Protein 3HPC (pdb70)

Structure (mmCIF, N/CA/C/O backbone):
data_3HPC
#
_entry.id   3HPC
#
_cell.length_a   43.598
_cell.length_b   41.424
_cell.length_c   47.227
_cell.angle_alpha   90.00
_cell.angle_beta   92.98
_cell.angle_gamma   90.00
#
_symmetry.space_group_name_H-M   'P 1 21 1'
#
loop_
_entity.id
_entity.type
_entity.pdbx_description
1 polymer 'Snx5 protein'
2 non-polymer 'CHLORIDE ION'
3 water water
#
loop_
_atom_site.group_PDB
_atom_site.id
_atom_site.type_symbol
_atom_site.label_atom_id
_atom_site.label_alt_id
_atom_site.label_comp_id
_atom_site.label_asym_id
_atom_site.label_entity_id
_atom_site.label_seq_id
_atom_site.pdbx_PDB_ins_code
_atom_site.Cartn_x
_atom_site.Cartn_y
_atom_site.Cartn_z
_atom_site.occupancy
_atom_site.B_iso_or_equiv
_atom_site.auth_seq_id
_atom_site.auth_comp_id
_atom_site.auth_asym_id
_atom_site.auth_atom_id
_atom_site.pdbx_PDB_model_num
ATOM 1 N N . SER A 1 1 ? 1.399 26.173 4.745 1.00 42.30 20 SER X N 1
ATOM 2 C CA . SER A 1 1 ? 0.975 25.707 3.394 1.00 41.04 20 SER X CA 1
ATOM 3 C C . SER A 1 1 ? 0.645 24.206 3.428 1.00 37.37 20 SER X C 1
ATOM 4 O O . SER A 1 1 ? 0.272 23.637 2.408 1.00 35.70 20 SER X O 1
ATOM 7 N N . VAL A 1 2 ? 0.691 23.606 4.622 1.00 36.33 21 VAL X N 1
ATOM 8 C CA . VAL A 1 2 ? 0.361 22.185 4.768 1.00 33.34 21 VAL X CA 1
ATOM 9 C C . VAL A 1 2 ? -1.096 21.953 4.422 1.00 30.45 21 VAL X C 1
ATOM 10 O O . VAL A 1 2 ? -1.966 22.768 4.770 1.00 30.20 21 VAL X O 1
ATOM 14 N N . SER A 1 3 ? -1.342 20.887 3.673 1.00 26.42 22 SER X N 1
ATOM 15 C CA . SER A 1 3 ? -2.674 20.571 3.156 1.00 25.74 22 SER X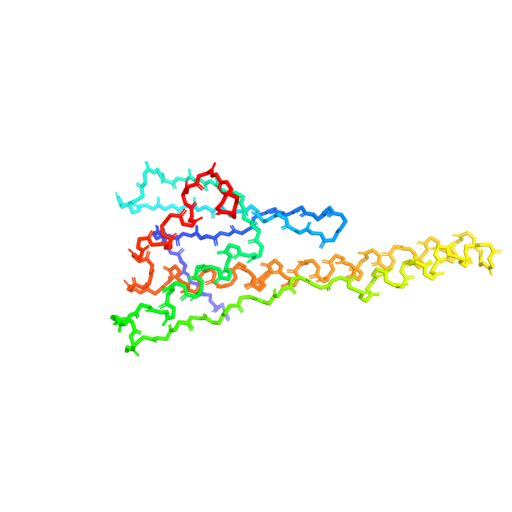 CA 1
ATOM 16 C C . SER A 1 3 ? -2.837 19.046 3.079 1.00 25.38 22 SER X C 1
ATOM 17 O O . SER A 1 3 ? -2.588 18.416 2.033 1.00 26.79 22 SER X O 1
ATOM 20 N N . VAL A 1 4 ? -3.237 18.450 4.200 1.00 25.38 23 VAL X N 1
ATOM 21 C CA . VAL A 1 4 ? -3.170 16.983 4.364 1.00 21.81 23 VAL X CA 1
ATOM 22 C C . VAL A 1 4 ? -4.531 16.360 4.631 1.00 23.56 23 VAL X C 1
ATOM 23 O O . VAL A 1 4 ? -5.310 16.957 5.370 1.00 25.45 23 VAL X O 1
ATOM 27 N N . ASP A 1 5 ? -4.855 15.273 3.910 1.00 21.41 24 ASP X N 1
ATOM 28 C CA . ASP A 1 5 ? -6.010 14.409 4.220 1.00 23.81 24 ASP X CA 1
ATOM 29 C C . ASP A 1 5 ? -5.676 13.391 5.293 1.00 22.12 24 ASP X C 1
ATOM 30 O O . ASP A 1 5 ? -4.739 12.592 5.154 1.00 23.46 24 ASP X O 1
ATOM 35 N N . LEU A 1 6 ? -6.459 13.430 6.362 1.00 24.18 25 LEU X N 1
ATOM 36 C CA . LEU A 1 6 ? -6.160 12.666 7.562 1.00 20.69 25 LEU X CA 1
ATOM 37 C C . LEU A 1 6 ? -7.115 11.501 7.696 1.00 21.99 25 LEU X C 1
ATOM 38 O O . LEU A 1 6 ? -8.319 11.646 7.505 1.00 24.61 25 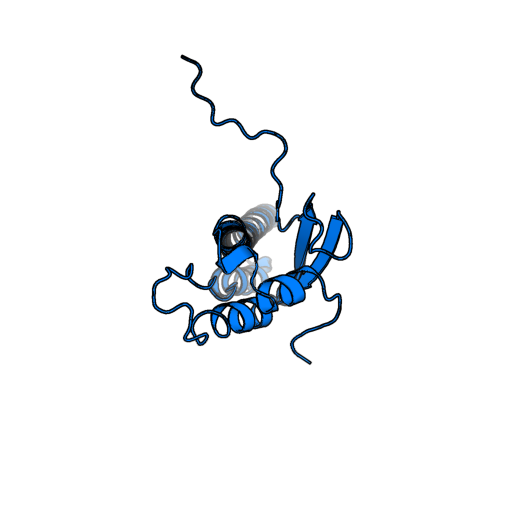LEU X O 1
ATOM 43 N N A ASN A 1 7 ? -6.548 10.397 8.141 0.50 20.59 26 ASN X N 1
ATOM 44 N N B ASN A 1 7 ? -6.589 10.291 7.907 0.50 20.45 26 ASN X N 1
ATOM 45 C CA A ASN A 1 7 ? -7.280 9.177 8.269 0.50 20.61 26 ASN X CA 1
ATOM 46 C CA B ASN A 1 7 ? -7.452 9.109 8.163 0.50 19.87 26 ASN X CA 1
ATOM 47 C C A ASN A 1 7 ? -7.007 8.738 9.681 0.50 20.07 26 ASN X C 1
ATOM 48 C C B ASN A 1 7 ? -7.102 8.520 9.526 0.50 19.24 26 ASN X C 1
ATOM 49 O O A ASN A 1 7 ? -5.845 8.777 10.129 0.50 19.25 26 ASN X O 1
ATOM 50 O O B ASN A 1 7 ? -5.958 8.118 9.743 0.50 16.41 26 ASN X O 1
ATOM 59 N N . VAL A 1 8 ? -8.075 8.510 10.442 1.00 18.30 27 VAL X N 1
ATOM 60 C CA . VAL A 1 8 ? -7.884 8.126 11.845 1.00 18.44 27 VAL X CA 1
ATOM 61 C C . VAL A 1 8 ? -8.632 6.836 12.136 1.00 20.10 27 VAL X C 1
ATOM 62 O O . VAL A 1 8 ? -9.848 6.789 11.964 1.00 20.58 27 VAL X O 1
ATOM 66 N N . ASP A 1 9 ? -7.871 5.777 12.428 1.00 18.15 28 ASP X N 1
ATOM 67 C CA . ASP A 1 9 ? -8.454 4.491 12.822 1.00 17.65 28 ASP X CA 1
ATOM 68 C C . ASP A 1 9 ? -9.585 4.050 11.877 1.00 17.68 28 ASP X C 1
ATOM 69 O O . ASP A 1 9 ? -10.681 3.699 12.338 1.00 19.69 28 ASP X O 1
ATOM 74 N N . PRO A 1 10 ? -9.294 3.930 10.558 1.00 17.44 29 PRO X N 1
ATOM 75 C CA . PRO A 1 10 ? -10.317 3.461 9.594 1.00 18.30 29 PRO X CA 1
ATOM 76 C C . PRO A 1 10 ? -10.803 2.074 9.921 1.00 19.13 29 PRO X C 1
ATOM 77 O O . PRO A 1 10 ? -10.027 1.232 10.387 1.00 21.13 29 PRO X O 1
ATOM 81 N N . SER A 1 11 ? -12.067 1.802 9.638 1.00 19.71 30 SER X N 1
ATOM 82 C CA . SER A 1 11 ? -12.615 0.512 10.020 1.00 19.28 30 SER X CA 1
ATOM 83 C C . SER A 1 11 ? -12.345 -0.633 9.032 1.00 18.99 30 SER X C 1
ATOM 84 O O . SER A 1 11 ? -12.421 -1.806 9.411 1.00 18.44 30 SER X O 1
ATOM 87 N N . LEU A 1 12 ? -12.016 -0.301 7.777 1.00 17.36 31 LEU X N 1
ATOM 88 C CA . LEU A 1 12 ? -11.817 -1.351 6.779 1.00 16.56 31 LEU X CA 1
ATOM 89 C C . LEU A 1 12 ? -10.772 -0.890 5.750 1.00 16.31 31 LEU X C 1
ATOM 90 O O . LEU A 1 12 ? -10.924 0.169 5.152 1.00 21.04 31 LEU X O 1
ATOM 95 N N . GLN A 1 13 ? -9.665 -1.618 5.642 1.00 15.36 32 GLN X N 1
ATOM 96 C CA . GLN A 1 13 ? -8.566 -1.178 4.766 1.00 15.66 32 GLN X CA 1
ATOM 97 C C . GLN A 1 13 ? -8.152 -2.383 3.943 1.00 15.84 32 GLN X C 1
ATOM 98 O O . GLN A 1 13 ? -7.785 -3.435 4.518 1.00 17.41 32 GLN X O 1
ATOM 104 N N A ILE A 1 14 ? -8.184 -2.261 2.619 0.50 15.65 33 ILE X N 1
ATOM 105 N N B ILE A 1 14 ? -8.232 -2.243 2.618 0.50 15.43 33 ILE X N 1
ATOM 106 C CA A ILE A 1 14 ? -7.806 -3.400 1.787 0.50 14.03 33 ILE X CA 1
ATOM 107 C CA B ILE A 1 14 ? -7.858 -3.322 1.704 0.50 14.31 33 ILE X CA 1
ATOM 108 C C A ILE A 1 14 ? -6.719 -2.996 0.825 0.50 14.63 33 ILE X C 1
ATOM 109 C C B ILE A 1 14 ? -6.584 -2.890 1.012 0.50 14.17 33 ILE X C 1
ATOM 110 O O A ILE A 1 14 ? -6.828 -1.968 0.148 0.50 13.85 33 ILE X O 1
ATOM 111 O O B ILE A 1 14 ? -6.445 -1.714 0.665 0.50 14.44 33 ILE X O 1
ATOM 120 N N . ASP A 1 15 ? -5.705 -3.851 0.712 1.00 14.91 34 ASP X N 1
ATOM 121 C CA . ASP A 1 15 ? -4.607 -3.586 -0.224 1.00 15.46 34 ASP X CA 1
ATOM 122 C C . ASP A 1 15 ? -4.114 -4.847 -0.886 1.00 15.58 34 ASP X C 1
ATOM 123 O O . ASP A 1 15 ? -4.529 -5.939 -0.501 1.00 16.18 34 ASP X O 1
ATOM 128 N N . ILE A 1 16 ? -3.320 -4.689 -1.939 1.00 14.60 35 ILE X N 1
ATOM 129 C CA . ILE A 1 16 ? -2.674 -5.817 -2.587 1.00 14.98 35 ILE X CA 1
ATOM 130 C C . ILE A 1 16 ? -1.165 -5.621 -2.401 1.00 16.42 35 ILE X C 1
ATOM 131 O O . ILE A 1 16 ? -0.543 -4.854 -3.154 1.00 18.70 35 ILE X O 1
ATOM 136 N N . PRO A 1 17 ? -0.605 -6.199 -1.322 1.00 17.36 36 PRO X N 1
ATOM 137 C CA . PRO A 1 17 ? 0.796 -5.868 -0.993 1.00 17.25 36 PRO X CA 1
ATOM 138 C C . PRO A 1 17 ? 1.825 -6.662 -1.805 1.00 18.18 36 PRO X C 1
ATOM 139 O O . PRO A 1 17 ? 3.003 -6.319 -1.810 1.00 19.74 36 PRO X O 1
ATOM 143 N N . ASP A 1 18 ? 1.378 -7.730 -2.460 1.00 17.88 37 ASP X N 1
ATOM 144 C CA . ASP A 1 18 ? 2.237 -8.562 -3.272 1.00 18.17 37 ASP X CA 1
ATOM 145 C C . ASP A 1 18 ? 1.438 -9.285 -4.335 1.00 16.00 37 ASP X C 1
ATOM 146 O O . ASP A 1 18 ? 0.223 -9.494 -4.204 1.00 18.04 37 ASP X O 1
ATOM 151 N N . ALA A 1 19 ? 2.084 -9.532 -5.463 1.00 16.76 38 ALA X N 1
ATOM 152 C CA . ALA A 1 19 ? 1.446 -10.246 -6.553 1.00 16.25 38 ALA X CA 1
ATOM 153 C C . ALA A 1 19 ? 2.515 -11.057 -7.260 1.00 15.74 38 ALA X C 1
ATOM 154 O O . ALA A 1 19 ? 3.669 -10.655 -7.286 1.00 18.78 38 ALA X O 1
ATOM 156 N N . LEU A 1 20 ? 2.066 -12.119 -7.906 1.00 16.92 39 LEU X N 1
ATOM 157 C CA . LEU A 1 20 ? 2.922 -13.100 -8.597 1.00 17.11 39 LEU X CA 1
ATOM 158 C C . LEU A 1 20 ? 2.459 -13.237 -10.048 1.00 16.55 39 LEU X C 1
ATOM 159 O O . LEU A 1 20 ? 1.271 -13.477 -10.305 1.00 16.60 39 LEU X O 1
ATOM 164 N N A SER A 1 21 ? 3.392 -13.119 -10.993 0.50 16.78 40 SER X N 1
ATOM 165 N N B SER A 1 21 ? 3.409 -13.244 -10.981 0.50 17.84 40 SER X N 1
ATOM 166 C CA A SER A 1 21 ? 3.112 -13.450 -12.386 0.50 15.65 40 SER X CA 1
ATOM 167 C CA B SER A 1 21 ? 3.079 -13.455 -12.384 0.50 18.14 40 SER X CA 1
ATOM 168 C C A SER A 1 21 ? 3.903 -14.708 -12.737 0.50 17.43 40 SER X C 1
ATOM 169 C C B SER A 1 21 ? 3.892 -14.625 -12.912 0.50 18.80 40 SER X C 1
ATOM 170 O O A SER A 1 21 ? 5.088 -14.839 -12.375 0.50 17.27 40 SER X O 1
ATOM 171 O O B SER A 1 21 ? 5.123 -14.571 -12.953 0.50 18.58 40 SER X O 1
ATOM 176 N N . GLU A 1 22 ? 3.189 -15.690 -13.282 1.00 16.68 41 GLU X N 1
ATOM 177 C CA . GLU A 1 22 ? 3.824 -16.926 -13.793 1.00 19.16 41 GLU X CA 1
ATOM 178 C C . GLU A 1 22 ? 3.307 -17.194 -15.191 1.00 21.57 41 GLU X C 1
ATOM 179 O O . GLU A 1 22 ? 2.083 -17.349 -15.398 1.00 21.86 41 GLU X O 1
ATOM 185 N N . ARG A 1 23 ? 4.224 -17.151 -16.158 1.00 23.20 42 ARG X N 1
ATOM 186 C CA . ARG A 1 23 ? 3.875 -17.114 -17.577 1.00 24.91 42 ARG X CA 1
ATOM 187 C C . ARG A 1 23 ? 2.701 -16.173 -17.846 1.00 23.57 42 ARG X C 1
ATOM 188 O O . ARG A 1 23 ? 1.727 -16.538 -18.526 1.00 25.33 42 ARG X O 1
ATOM 196 N N . ASP A 1 24 ? 2.834 -14.972 -17.276 1.00 21.75 43 ASP X N 1
ATOM 197 C CA . ASP A 1 24 ? 1.974 -13.824 -17.517 1.00 23.13 43 ASP X CA 1
ATOM 198 C C . ASP A 1 24 ? 0.570 -13.965 -16.916 1.00 23.30 43 ASP X C 1
ATOM 199 O O . ASP A 1 24 ? -0.287 -13.113 -17.172 1.00 24.31 43 ASP X O 1
ATOM 204 N N . LYS A 1 25 ? 0.351 -15.014 -16.115 1.00 22.43 44 LYS X N 1
ATOM 205 C CA . LYS A 1 25 ? -0.893 -15.145 -15.331 1.00 23.17 44 LYS X CA 1
ATOM 206 C C . LYS A 1 25 ? -0.645 -14.697 -13.893 1.00 20.12 44 LYS X C 1
ATOM 207 O O . LYS A 1 25 ? 0.346 -15.086 -13.285 1.00 19.77 44 LYS X O 1
ATOM 213 N N . VAL A 1 26 ? -1.548 -13.869 -13.359 1.00 18.55 45 VAL X N 1
ATOM 214 C CA . VAL A 1 26 ? -1.295 -13.151 -12.117 1.00 17.82 45 VAL X CA 1
ATOM 215 C C . VAL A 1 26 ? -2.121 -13.714 -10.968 1.00 17.65 45 VAL X C 1
ATOM 216 O O . VAL A 1 26 ? -3.354 -13.931 -11.098 1.00 19.41 45 VAL X O 1
ATOM 220 N N . LYS A 1 27 ? -1.459 -13.915 -9.836 1.00 14.74 46 LYS X N 1
ATOM 221 C CA . LYS A 1 27 ? -2.130 -14.184 -8.569 1.00 15.23 46 LYS X CA 1
ATOM 222 C C . LYS A 1 27 ? -1.918 -13.001 -7.636 1.00 15.09 46 LYS X C 1
ATOM 223 O O . LYS A 1 27 ? -0.786 -12.623 -7.394 1.00 16.88 46 LYS X O 1
ATOM 229 N N . PHE A 1 28 ? -3.013 -12.326 -7.250 1.00 15.17 47 PHE X N 1
ATOM 230 C CA . PHE A 1 28 ? -2.959 -11.160 -6.369 1.00 14.53 47 PHE X CA 1
ATOM 231 C C . PHE A 1 28 ? -3.159 -11.605 -4.904 1.00 14.56 47 PHE X C 1
ATOM 232 O O . PHE A 1 28 ? -4.107 -12.329 -4.600 1.00 17.26 47 PHE X O 1
ATOM 240 N N . THR A 1 29 ? -2.323 -11.112 -3.987 1.00 14.12 48 THR X N 1
ATOM 241 C CA . THR A 1 29 ? -2.583 -11.286 -2.564 1.00 14.10 48 THR X CA 1
ATOM 242 C C . THR A 1 29 ? -3.458 -10.134 -2.132 1.00 14.30 48 THR X C 1
ATOM 243 O O . THR A 1 29 ? -3.071 -8.983 -2.265 1.00 15.52 48 THR X O 1
ATOM 247 N N . VAL A 1 30 ? -4.647 -10.450 -1.634 1.00 14.08 49 VAL X N 1
ATOM 248 C CA . VAL A 1 30 ? -5.589 -9.451 -1.202 1.00 14.18 49 VAL X CA 1
ATOM 249 C C . VAL A 1 30 ? -5.620 -9.486 0.322 1.00 16.14 49 VAL X C 1
ATOM 250 O O . VAL A 1 30 ? -5.963 -10.504 0.920 1.00 15.71 49 VAL X O 1
ATOM 254 N N . HIS A 1 31 ? -5.217 -8.376 0.916 1.00 14.75 50 HIS X N 1
ATOM 255 C CA . HIS A 1 31 ? -4.979 -8.252 2.348 1.00 14.74 50 HIS X CA 1
ATOM 256 C C . HIS A 1 31 ? -5.950 -7.272 2.969 1.00 15.92 50 HIS X C 1
ATOM 257 O O . HIS A 1 31 ? -6.124 -6.145 2.466 1.00 16.58 50 HIS X O 1
ATOM 264 N N . THR A 1 32 ? -6.619 -7.730 4.028 1.00 15.60 51 THR X N 1
ATOM 265 C CA . THR A 1 32 ? -7.650 -6.910 4.707 1.00 16.81 51 THR X CA 1
ATOM 266 C C . THR A 1 32 ? -7.274 -6.699 6.179 1.00 18.83 51 THR X C 1
ATOM 267 O O . THR A 1 32 ? -6.849 -7.640 6.850 1.00 19.15 51 THR X O 1
ATOM 271 N N . LYS A 1 33 ? -7.359 -5.444 6.628 1.00 17.89 52 LYS X N 1
ATOM 272 C CA . LYS A 1 33 ? -7.368 -5.086 8.060 1.00 18.04 52 LYS X CA 1
ATOM 273 C C . LYS A 1 33 ? -8.680 -4.440 8.397 1.00 17.97 52 LYS 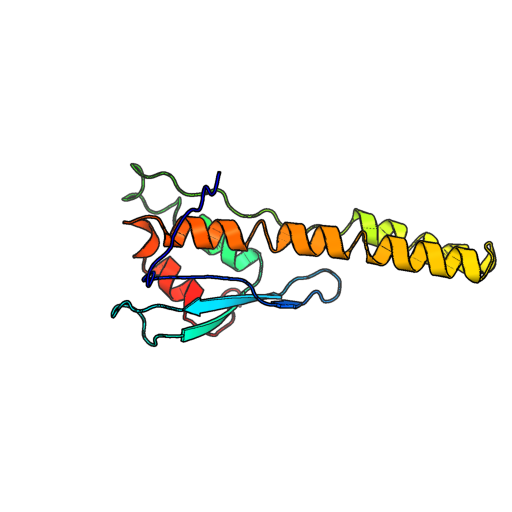X C 1
ATOM 274 O O . LYS A 1 33 ? -9.177 -3.567 7.663 1.00 19.64 52 LYS X O 1
ATOM 280 N N . THR A 1 34 ? -9.287 -4.901 9.482 1.00 17.18 53 THR X N 1
ATOM 281 C CA . THR A 1 34 ? -10.575 -4.351 9.805 1.00 17.09 53 THR X CA 1
ATOM 282 C C . THR A 1 34 ? -10.820 -4.330 11.315 1.00 18.90 53 THR X C 1
ATOM 283 O O . THR A 1 34 ? -10.411 -5.237 12.046 1.00 22.58 53 THR X O 1
ATOM 287 N N . THR A 1 35 ? -11.539 -3.316 11.773 1.00 20.53 54 THR X N 1
ATOM 288 C CA . THR A 1 35 ? -12.007 -3.316 13.160 1.00 22.57 54 THR X CA 1
ATOM 289 C C . THR A 1 35 ? -13.479 -3.741 13.295 1.00 23.62 54 THR X C 1
ATOM 290 O O . THR A 1 35 ? -14.055 -3.648 14.394 1.00 26.89 54 THR X O 1
ATOM 294 N N . LEU A 1 36 ? -14.107 -4.092 12.175 1.00 23.12 55 LEU X N 1
ATOM 295 C CA . LEU A 1 36 ? -15.547 -4.424 12.143 1.00 24.68 55 LEU X CA 1
ATOM 296 C C . LEU A 1 36 ? -15.804 -5.824 12.694 1.00 23.72 55 LEU X C 1
ATOM 297 O O . LEU A 1 36 ? -15.115 -6.779 12.336 1.00 24.71 55 LEU X O 1
ATOM 302 N N . PRO A 1 37 ? -16.907 -5.986 13.437 1.00 24.13 56 PRO X N 1
ATOM 303 C CA . PRO A 1 37 ? -17.236 -7.268 14.014 1.00 25.07 56 PRO X CA 1
ATOM 304 C C . PRO A 1 37 ? -17.926 -8.232 13.038 1.00 27.19 56 PRO X C 1
ATOM 305 O O . PRO A 1 37 ? -18.199 -9.379 13.401 1.00 27.88 56 PRO X O 1
ATOM 309 N N . THR A 1 38 ? -18.197 -7.779 11.816 1.00 26.93 57 THR X N 1
ATOM 310 C CA . THR A 1 38 ? -18.778 -8.647 10.785 1.00 27.00 57 THR X CA 1
ATOM 311 C C . THR A 1 38 ? -17.747 -9.586 10.105 1.00 28.14 57 THR X C 1
ATOM 312 O O . THR A 1 38 ? -18.115 -10.612 9.511 1.00 31.56 57 THR X O 1
ATOM 316 N N . PHE A 1 39 ? -16.461 -9.291 10.253 1.00 25.59 58 PHE X N 1
ATOM 317 C CA . PHE A 1 39 ? -15.450 -10.214 9.735 1.00 25.89 58 PHE X CA 1
ATOM 318 C C . PHE A 1 39 ? -15.004 -11.240 10.766 1.00 26.87 58 PHE X C 1
ATOM 319 O O . PHE A 1 39 ? -15.111 -10.996 11.967 1.00 30.97 58 PHE X O 1
ATOM 327 N N . GLN A 1 40 ? -14.590 -12.412 10.299 1.00 30.53 59 GLN X N 1
ATOM 328 C CA . GLN A 1 40 ? -14.240 -13.515 11.188 1.00 32.76 59 GLN X CA 1
ATOM 329 C C . GLN A 1 40 ? -12.909 -13.310 11.914 1.00 30.86 59 GLN X C 1
ATOM 330 O O . GLN A 1 40 ? -12.685 -13.926 12.948 1.00 31.81 59 GLN X O 1
ATOM 336 N N . SER A 1 41 ? -12.031 -12.443 11.392 1.00 29.85 60 SER X N 1
ATOM 337 C CA . SER A 1 41 ? -10.882 -11.968 12.170 1.00 27.85 60 SER X CA 1
ATOM 338 C C . SER A 1 41 ? -10.441 -10.579 11.692 1.00 26.82 60 SER X C 1
ATOM 339 O O . SER A 1 41 ? -10.911 -10.114 10.666 1.00 25.71 60 SER X O 1
ATOM 342 N N . PRO A 1 42 ? -9.580 -9.898 12.465 1.00 25.15 61 PRO X N 1
ATOM 343 C CA . PRO A 1 42 ? -9.266 -8.477 12.235 1.00 24.07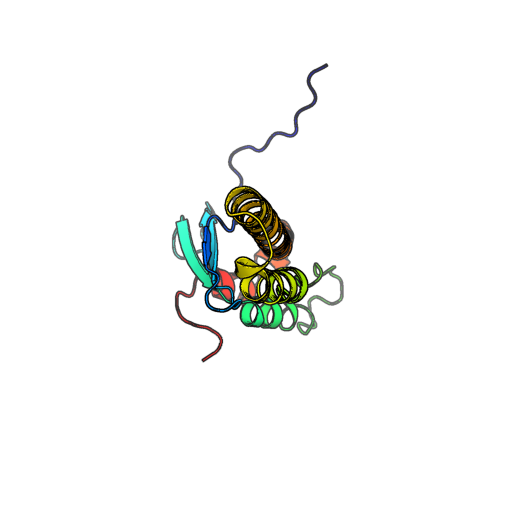 61 PRO X CA 1
ATOM 344 C C . PRO A 1 42 ? -8.220 -8.254 11.142 1.00 23.16 61 PRO X C 1
ATOM 345 O O . PRO A 1 42 ? -7.964 -7.127 10.737 1.00 23.70 61 PRO X O 1
ATOM 349 N N . GLU A 1 43 ? -7.540 -9.314 10.755 1.00 22.26 62 GLU X N 1
ATOM 350 C CA . GLU A 1 43 ? -6.537 -9.167 9.685 1.00 22.91 62 GLU X CA 1
ATOM 351 C C . GLU A 1 43 ? -6.342 -10.509 9.015 1.00 21.90 62 GLU X C 1
ATOM 352 O O . GLU A 1 43 ? -6.140 -11.505 9.687 1.00 24.45 62 GLU X O 1
ATOM 358 N N . PHE A 1 44 ? -6.317 -10.525 7.688 1.00 21.35 63 PHE X N 1
ATOM 359 C CA . PHE A 1 44 ? -6.264 -11.788 6.950 1.00 20.04 63 PHE X CA 1
ATOM 360 C C . PHE A 1 44 ? -5.943 -11.512 5.488 1.00 18.51 63 PHE X C 1
ATOM 361 O O . PHE A 1 44 ? -5.989 -10.350 5.029 1.00 19.35 63 PHE X O 1
ATOM 369 N N . SER A 1 45 ? -5.566 -12.569 4.772 1.00 18.99 64 SER X N 1
ATOM 370 C CA . SER A 1 45 ? -5.214 -12.448 3.374 1.00 19.67 64 SER X CA 1
ATOM 371 C C . SER A 1 45 ? -5.738 -13.644 2.622 1.00 18.88 64 SER X C 1
ATOM 372 O O . SER A 1 45 ? -5.863 -14.733 3.188 1.00 21.93 64 SER X O 1
ATOM 375 N N . VAL A 1 46 ? -6.007 -13.445 1.341 1.00 16.20 65 VAL X N 1
ATOM 376 C CA . VAL A 1 46 ? -6.408 -14.527 0.450 1.00 17.48 65 VAL X CA 1
ATOM 377 C C . VAL A 1 46 ? -5.675 -14.298 -0.874 1.00 16.76 65 VAL X C 1
ATOM 378 O O . VAL A 1 46 ? -5.056 -13.239 -1.073 1.00 17.29 65 VAL X O 1
ATOM 382 N N . THR A 1 47 ? -5.635 -15.322 -1.703 1.00 17.90 66 THR X N 1
ATOM 383 C CA . THR A 1 47 ? -5.113 -15.210 -3.052 1.00 16.03 66 THR X CA 1
ATOM 384 C C . THR A 1 47 ? -6.269 -15.151 -4.034 1.00 15.37 66 THR X C 1
ATOM 385 O O . THR A 1 47 ? -7.141 -16.022 -4.003 1.00 17.72 66 THR X O 1
ATOM 389 N N . ARG A 1 48 ? -6.188 -14.249 -5.007 1.00 15.65 67 ARG X N 1
ATOM 390 C CA . ARG A 1 48 ? -7.231 -14.103 -6.029 1.00 14.08 67 ARG X CA 1
ATOM 391 C C . ARG A 1 48 ? -6.633 -13.928 -7.411 1.00 16.06 67 ARG X C 1
ATOM 392 O O . ARG A 1 48 ? -5.584 -13.281 -7.563 1.00 18.39 67 ARG X O 1
ATOM 400 N N . GLN A 1 49 ? -7.339 -14.447 -8.409 1.00 17.09 68 GLN X N 1
ATOM 401 C CA . GLN A 1 49 ? -7.027 -14.229 -9.814 1.00 18.31 68 GLN X CA 1
ATOM 402 C C . GLN A 1 49 ? -8.038 -13.290 -10.444 1.00 17.42 68 GLN X C 1
ATOM 403 O O . GLN A 1 49 ? -9.077 -13.018 -9.852 1.00 17.17 68 GLN X O 1
ATOM 409 N N . HIS A 1 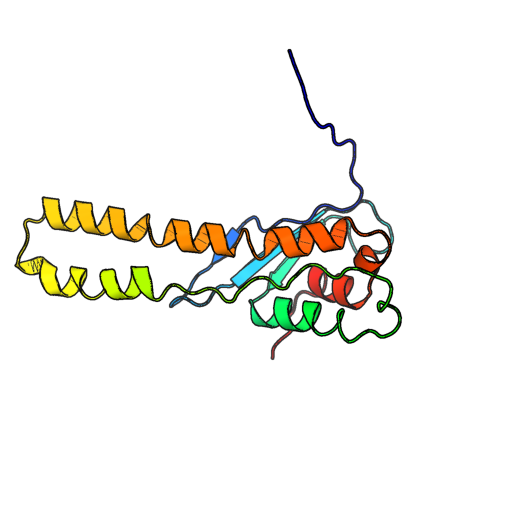50 ? -7.682 -12.725 -11.594 1.00 17.57 69 HIS X N 1
ATOM 410 C CA . HIS A 1 50 ? -8.520 -11.748 -12.266 1.00 16.62 69 HIS X CA 1
ATOM 411 C C . HIS A 1 50 ? -9.977 -12.191 -12.399 1.00 17.28 69 HIS X C 1
ATOM 412 O O . HIS A 1 50 ? -10.884 -11.400 -12.152 1.00 18.02 69 HIS X O 1
ATOM 419 N N . GLU A 1 51 ? -10.174 -13.441 -12.798 1.00 18.99 70 GLU X N 1
ATOM 420 C CA . GLU A 1 51 ? -11.511 -14.052 -12.972 1.00 19.97 70 GLU X CA 1
ATOM 421 C C . GLU A 1 51 ? -12.373 -13.897 -11.710 1.00 19.33 70 GLU X C 1
ATOM 422 O O . GLU A 1 51 ? -13.606 -13.772 -11.799 1.00 19.86 70 GLU X O 1
ATOM 428 N N . ASP A 1 52 ? -11.729 -13.894 -10.541 1.00 17.40 71 ASP X N 1
ATOM 429 C CA . ASP A 1 52 ? -12.451 -13.762 -9.262 1.00 16.59 71 ASP X CA 1
ATOM 430 C C . ASP A 1 52 ? -12.994 -12.349 -9.087 1.00 16.22 71 ASP X C 1
ATOM 431 O O . ASP A 1 52 ? -14.047 -12.136 -8.426 1.00 16.93 71 ASP X O 1
ATOM 436 N N . PHE A 1 53 ? -12.159 -11.362 -9.473 1.00 15.65 72 PHE X N 1
ATOM 437 C CA . PHE A 1 53 ? -12.636 -9.952 -9.435 1.00 15.56 72 PHE X CA 1
ATOM 438 C C . PHE A 1 53 ? -13.788 -9.764 -10.406 1.00 16.98 72 PHE X C 1
ATOM 439 O O . PHE A 1 53 ? -14.716 -9.012 -10.111 1.00 17.94 72 PHE X O 1
ATOM 447 N N . VAL A 1 54 ? -13.738 -10.432 -11.562 1.00 17.76 73 VAL X N 1
ATOM 448 C CA . VAL A 1 54 ? -14.853 -10.308 -12.537 1.00 18.75 73 VAL X CA 1
ATOM 449 C C . VAL A 1 54 ? -16.122 -10.974 -11.977 1.00 18.19 73 VAL X C 1
ATOM 450 O O . VAL A 1 54 ? -17.202 -10.395 -12.076 1.00 19.86 73 VAL X O 1
ATOM 454 N N . TRP A 1 55 ? -15.968 -12.109 -11.301 1.00 18.38 74 TRP X N 1
ATOM 455 C CA . TRP A 1 55 ? -17.107 -12.771 -10.627 1.00 18.39 74 TRP X CA 1
ATOM 456 C C . TRP A 1 55 ? -17.737 -11.766 -9.650 1.00 18.84 74 TRP X C 1
ATOM 457 O O . TRP A 1 55 ? -18.972 -11.640 -9.563 1.00 20.03 74 TRP X O 1
ATOM 468 N N . LEU A 1 56 ? -16.882 -11.143 -8.837 1.00 16.31 75 LEU X N 1
ATOM 469 C CA . LEU A 1 56 ? -17.375 -10.243 -7.803 1.00 15.50 75 LEU X CA 1
ATOM 470 C C . LEU A 1 56 ? -18.139 -9.091 -8.463 1.00 16.10 75 LEU X C 1
ATOM 471 O O . LEU A 1 56 ? -19.257 -8.755 -8.058 1.00 17.17 75 LEU X O 1
ATOM 476 N N . HIS A 1 57 ? -17.510 -8.420 -9.426 1.00 16.48 76 HIS X N 1
ATOM 477 C CA . HIS A 1 57 ? -18.168 -7.307 -10.107 1.00 18.34 76 HIS X CA 1
ATOM 478 C C . HIS A 1 57 ? -19.503 -7.728 -10.747 1.00 18.70 76 HIS X C 1
ATOM 479 O O . HIS A 1 57 ? -20.517 -7.013 -10.621 1.00 20.95 76 HIS X O 1
ATOM 486 N N . ASP A 1 58 ? -19.505 -8.864 -11.452 1.00 20.14 77 ASP X N 1
ATOM 487 C CA . ASP A 1 58 ? -20.749 -9.387 -12.062 1.00 21.28 77 ASP X CA 1
ATOM 488 C C . ASP A 1 58 ? -21.817 -9.658 -11.004 1.00 20.76 77 ASP X C 1
ATOM 489 O O . ASP A 1 58 ? -22.984 -9.321 -11.193 1.00 21.85 77 ASP X O 1
ATOM 494 N N A THR A 1 59 ? -21.432 -10.278 -9.892 0.50 20.15 78 THR X N 1
ATOM 495 N N B THR A 1 59 ? -21.405 -10.230 -9.884 0.50 19.00 78 THR X N 1
ATOM 496 C CA A THR A 1 59 ? -22.400 -10.575 -8.836 0.50 20.73 78 THR X CA 1
ATOM 497 C CA B THR A 1 59 ? -22.325 -10.586 -8.819 0.50 18.87 78 THR X CA 1
ATOM 498 C C A THR A 1 59 ? -23.036 -9.291 -8.321 0.50 17.95 78 THR X C 1
ATOM 499 C C B THR A 1 59 ? -22.990 -9.342 -8.230 0.50 17.13 78 THR X C 1
ATOM 500 O O A THR A 1 59 ? -24.258 -9.168 -8.274 0.50 18.79 78 THR X O 1
ATOM 501 O O B THR A 1 59 ? -24.189 -9.328 -7.953 0.50 19.78 78 THR X O 1
ATOM 508 N N . LEU A 1 60 ? -22.218 -8.269 -8.101 1.00 16.97 79 LEU X N 1
ATOM 509 C CA . LEU A 1 60 ? -22.763 -7.006 -7.622 1.00 17.42 79 LEU X CA 1
ATOM 510 C C . LEU A 1 60 ? -23.681 -6.335 -8.673 1.00 20.52 79 LEU X C 1
ATOM 511 O O . LEU A 1 60 ? -24.790 -5.895 -8.334 1.00 20.60 79 LEU X O 1
ATOM 516 N N . THR A 1 61 ? -23.258 -6.290 -9.940 1.00 20.92 80 THR X N 1
ATOM 517 C CA . THR A 1 61 ? -24.110 -5.636 -10.948 1.00 24.94 80 THR X CA 1
ATOM 518 C C . THR A 1 61 ? -25.411 -6.400 -11.178 1.00 24.01 80 THR X C 1
ATOM 519 O O . THR A 1 61 ? -26.439 -5.785 -11.495 1.00 28.26 80 THR X O 1
ATOM 523 N N . GLU A 1 62 ? -25.406 -7.709 -10.924 1.00 23.97 81 GLU X N 1
ATOM 524 C CA . GLU A 1 62 ? -26.616 -8.525 -11.109 1.00 24.21 81 GLU X CA 1
ATOM 525 C C . GLU A 1 62 ? -27.545 -8.499 -9.887 1.00 23.56 81 GLU X C 1
ATOM 526 O O . GLU A 1 62 ? -28.633 -9.071 -9.919 1.00 26.51 81 GLU X O 1
ATOM 532 N N . THR A 1 63 ? -27.110 -7.857 -8.811 1.00 21.86 82 THR X N 1
ATOM 533 C CA . THR A 1 63 ? -27.921 -7.773 -7.585 1.00 18.95 82 THR X CA 1
ATOM 534 C C . THR A 1 63 ? -28.962 -6.674 -7.774 1.00 18.00 82 THR X C 1
ATOM 535 O O . THR A 1 63 ? -28.625 -5.491 -7.816 1.00 21.23 82 THR X O 1
ATOM 539 N N . THR A 1 64 ? -30.229 -7.067 -7.916 1.00 18.78 83 THR X N 1
ATOM 540 C CA . THR A 1 64 ? -31.272 -6.092 -8.274 1.00 19.71 83 THR X CA 1
ATOM 541 C C . THR A 1 64 ? -31.476 -4.997 -7.203 1.00 20.46 83 THR X C 1
ATOM 542 O O . THR A 1 64 ? -31.846 -3.856 -7.515 1.00 22.15 83 THR X O 1
ATOM 546 N N A ASP A 1 65 ? -31.217 -5.319 -5.942 0.50 21.14 84 ASP X N 1
ATOM 547 N N B ASP A 1 65 ? -31.281 -5.373 -5.948 0.50 21.73 84 ASP X N 1
ATOM 548 C CA A ASP A 1 65 ? -31.389 -4.333 -4.872 0.50 20.49 84 ASP X CA 1
ATOM 549 C CA B ASP A 1 65 ? -31.278 -4.424 -4.844 0.50 21.99 84 ASP X CA 1
ATOM 550 C C A ASP A 1 65 ? -30.332 -3.231 -4.933 0.50 19.30 84 ASP X C 1
ATOM 551 C C B ASP A 1 65 ? -30.455 -3.187 -5.166 0.50 20.25 84 ASP X C 1
ATOM 552 O O A ASP A 1 65 ? -30.402 -2.281 -4.139 0.50 16.50 84 ASP X O 1
ATOM 553 O O B ASP A 1 65 ? -30.791 -2.079 -4.768 0.50 20.74 84 ASP X O 1
ATOM 562 N N . TYR A 1 66 ? -29.298 -3.425 -5.765 1.00 19.35 85 TYR X N 1
ATOM 563 C CA . TYR A 1 66 ? -28.284 -2.390 -5.966 1.00 18.66 85 TYR X CA 1
ATOM 564 C C . TYR A 1 66 ? -28.515 -1.467 -7.162 1.00 21.90 85 TYR X C 1
ATOM 565 O O . TYR A 1 66 ? -27.621 -0.684 -7.531 1.00 24.25 85 TYR X O 1
ATOM 574 N N . ALA A 1 67 ? -29.726 -1.484 -7.726 1.00 25.33 86 ALA X N 1
ATOM 575 C CA . ALA A 1 67 ? -30.025 -0.684 -8.929 1.00 25.47 86 ALA X CA 1
ATOM 576 C C . ALA A 1 67 ? -29.833 0.813 -8.686 1.00 25.50 86 ALA X C 1
ATOM 577 O O . ALA A 1 67 ? -29.475 1.571 -9.597 1.00 27.53 86 ALA X O 1
ATOM 579 N N . GLY A 1 68 ? -30.080 1.254 -7.459 1.00 25.52 87 GLY X N 1
ATOM 580 C CA . GLY A 1 68 ? -29.938 2.677 -7.129 1.00 27.39 87 GLY X CA 1
ATOM 581 C C . GLY A 1 68 ? -28.517 3.100 -6.787 1.00 26.33 87 GLY X C 1
ATOM 582 O O . GLY A 1 68 ? -28.292 4.257 -6.404 1.00 29.00 87 GLY X O 1
ATOM 583 N N . LEU A 1 69 ? -27.562 2.163 -6.908 1.00 24.20 88 LEU X N 1
ATOM 584 C CA . LEU A 1 69 ? -26.183 2.387 -6.462 1.00 22.72 88 LEU X CA 1
ATOM 585 C C . LEU A 1 69 ? -25.208 2.444 -7.629 1.00 22.80 88 LEU X C 1
ATOM 586 O O . LEU A 1 69 ? -25.427 1.853 -8.675 1.00 25.76 88 LEU X O 1
ATOM 591 N N . ILE A 1 70 ? -24.083 3.099 -7.406 1.00 23.23 89 ILE X N 1
ATOM 592 C CA . ILE A 1 70 ? -23.002 3.084 -8.401 1.00 22.99 89 ILE X CA 1
ATOM 593 C C . ILE A 1 70 ? -21.979 2.004 -8.053 1.00 22.03 89 ILE X C 1
ATOM 594 O O . ILE A 1 70 ? -21.400 2.013 -6.975 1.00 24.55 89 ILE X O 1
ATOM 599 N N A ILE A 1 71 ? -21.894 0.992 -8.913 0.50 21.39 90 ILE X N 1
ATOM 600 N N B ILE A 1 71 ? -21.802 1.044 -8.947 0.50 20.61 90 ILE X N 1
ATOM 601 C CA A ILE A 1 71 ? -20.910 -0.075 -8.750 0.50 21.00 90 ILE X CA 1
ATOM 602 C CA B ILE A 1 71 ? -20.880 -0.039 -8.658 0.50 20.31 90 ILE X CA 1
ATOM 603 C C A ILE A 1 71 ? -19.624 0.464 -9.390 0.50 20.25 90 ILE X C 1
ATOM 604 C C B ILE A 1 71 ? -19.600 0.220 -9.431 0.50 19.62 90 ILE X C 1
ATOM 605 O O A ILE A 1 71 ? -19.675 1.043 -10.478 0.50 21.32 90 ILE X O 1
ATOM 606 O O B ILE A 1 71 ? -19.630 0.356 -10.661 0.50 18.03 90 ILE X O 1
ATOM 615 N N . PRO A 1 72 ? -18.465 0.313 -8.709 1.00 19.71 91 PRO X N 1
ATOM 616 C CA . PRO A 1 72 ? -17.224 0.732 -9.393 1.00 20.00 91 PRO X CA 1
ATOM 617 C C . PRO A 1 72 ? -16.860 -0.224 -10.523 1.00 19.83 91 PRO X C 1
ATOM 618 O O . PRO A 1 72 ? -17.236 -1.410 -10.491 1.00 21.84 91 PRO X O 1
ATOM 622 N N . PRO A 1 73 ? -16.189 0.301 -11.562 1.00 21.13 92 PRO X N 1
ATOM 623 C CA . PRO A 1 73 ? -15.924 -0.537 -12.743 1.00 21.19 92 PRO X CA 1
ATOM 624 C C . PRO A 1 73 ? -14.979 -1.687 -12.417 1.00 21.19 92 PRO X C 1
ATOM 625 O O . PRO A 1 73 ? -14.083 -1.532 -11.576 1.00 21.35 92 PRO X O 1
ATOM 629 N N . ALA A 1 74 ? -15.188 -2.825 -13.073 1.00 19.80 93 ALA X N 1
ATOM 630 C CA . ALA A 1 74 ? -14.279 -3.952 -12.962 1.00 19.79 93 ALA X CA 1
ATOM 631 C C . ALA A 1 74 ? -12.859 -3.562 -13.392 1.00 21.01 93 ALA X C 1
ATOM 632 O O . ALA A 1 74 ? -12.656 -2.716 -14.291 1.00 22.16 93 ALA X O 1
ATOM 634 N N . PRO A 1 75 ? -11.858 -4.153 -12.723 1.00 20.06 94 PRO X N 1
ATOM 635 C CA . PRO A 1 75 ? -10.464 -3.937 -13.177 1.00 20.86 94 PRO X CA 1
ATOM 636 C C . PRO A 1 75 ? -10.263 -4.577 -14.550 1.00 21.52 94 PRO X C 1
ATOM 637 O O . PRO A 1 75 ? -10.967 -5.521 -14.884 1.00 22.50 94 PRO X O 1
ATOM 641 N N . THR A 1 76 ? -9.353 -4.079 -15.373 1.00 24.89 95 THR X N 1
ATOM 642 C CA . THR A 1 76 ? -9.181 -4.777 -16.661 1.00 26.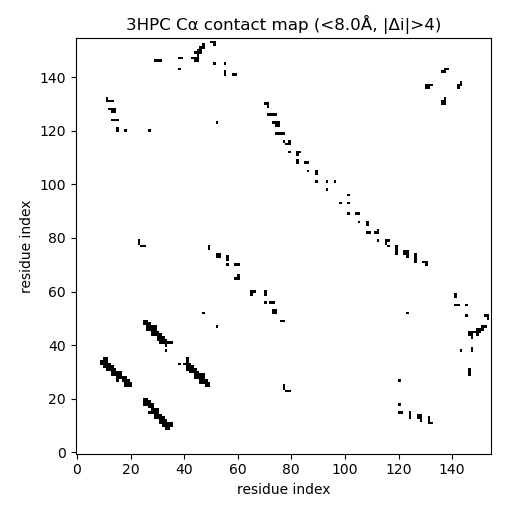95 95 THR X CA 1
ATOM 643 C C . THR A 1 76 ? -8.273 -6.006 -16.568 1.00 25.59 95 THR X C 1
ATOM 644 O O . THR A 1 76 ? -7.467 -6.141 -15.631 1.00 25.07 95 THR X O 1
ATOM 648 N N . LYS A 1 77 ? -8.436 -6.920 -17.519 1.00 25.66 96 LYS X N 1
ATOM 649 C CA . LYS A 1 77 ? -7.639 -8.145 -17.549 1.00 24.24 96 LYS X CA 1
ATOM 650 C C . LYS A 1 77 ? -6.144 -7.815 -17.720 1.00 23.44 96 LYS X C 1
ATOM 651 O O . LYS A 1 77 ? -5.775 -7.001 -18.588 1.00 24.73 96 LYS X O 1
ATOM 657 N N . PRO A 1 78 ? -5.277 -8.417 -16.884 1.00 20.42 97 PRO X N 1
ATOM 658 C CA . PRO A 1 78 ? -3.843 -8.179 -17.110 1.00 21.06 97 PRO X CA 1
ATOM 659 C C . PRO A 1 78 ? -3.444 -8.491 -18.549 1.00 21.86 97 PRO X C 1
ATOM 660 O O . PRO A 1 78 ? -3.839 -9.512 -19.093 1.00 23.84 97 PRO X O 1
ATOM 664 N N . ASP A 1 79 ? -2.601 -7.654 -19.138 1.00 21.97 98 ASP X N 1
ATOM 665 C CA . ASP A 1 79 ? -2.191 -7.876 -20.521 1.00 22.82 98 ASP X CA 1
ATOM 666 C C . ASP A 1 79 ? -0.716 -7.514 -20.692 1.00 23.20 98 ASP X C 1
ATOM 667 O O . ASP A 1 79 ? -0.367 -6.351 -20.667 1.00 25.26 98 ASP X O 1
ATOM 672 N N . PHE A 1 80 ? 0.137 -8.537 -20.759 1.00 23.61 99 PHE X N 1
ATOM 673 C CA . PHE A 1 80 ? 1.586 -8.356 -20.904 1.00 22.20 99 PHE X CA 1
ATOM 674 C C . PHE A 1 80 ? 2.076 -8.587 -22.326 1.00 25.43 99 PHE X C 1
ATOM 675 O O . PHE A 1 80 ? 3.287 -8.777 -22.541 1.00 26.77 99 PHE X O 1
ATOM 683 N N . ASP A 1 81 ? 1.150 -8.597 -23.277 1.00 27.80 100 ASP X N 1
ATOM 684 C CA . ASP A 1 81 ? 1.477 -8.952 -24.666 1.00 29.79 100 ASP X CA 1
ATOM 685 C C . ASP A 1 81 ? 2.581 -8.073 -25.239 1.00 30.04 100 ASP X C 1
ATOM 686 O O . ASP A 1 81 ? 3.468 -8.568 -25.936 1.00 32.38 100 ASP X O 1
ATOM 691 N N . GLY A 1 82 ? 2.536 -6.778 -24.944 1.00 29.84 101 GLY X N 1
ATOM 692 C CA . GLY A 1 82 ? 3.496 -5.829 -25.527 1.00 31.12 101 GLY X CA 1
ATOM 693 C C . GLY A 1 82 ? 4.930 -6.111 -25.100 1.00 30.73 101 GLY X C 1
ATOM 694 O O . GLY A 1 82 ? 5.786 -6.441 -25.955 1.00 29.81 101 GLY X O 1
ATOM 695 N N . PRO A 1 83 ? 5.208 -6.013 -23.780 1.00 29.38 102 PRO X N 1
ATOM 696 C CA . PRO A 1 83 ? 6.577 -6.266 -23.322 1.00 28.59 102 PRO X CA 1
ATOM 697 C C . PRO A 1 83 ? 7.066 -7.686 -23.610 1.00 27.63 102 PRO X C 1
ATOM 698 O O . PRO A 1 83 ? 8.221 -7.852 -24.004 1.00 26.78 102 PRO X O 1
ATOM 702 N N . ARG A 1 84 ? 6.168 -8.669 -23.551 1.00 26.58 103 ARG X N 1
ATOM 703 C CA . ARG A 1 84 ? 6.530 -10.061 -23.819 1.00 29.70 103 ARG X CA 1
ATOM 704 C C . ARG A 1 84 ? 7.042 -10.227 -25.249 1.00 29.07 103 ARG X C 1
ATOM 705 O O . ARG A 1 84 ? 8.034 -10.947 -25.502 1.00 32.05 103 ARG X O 1
ATOM 713 N N . GLU A 1 85 ? 6.342 -9.597 -26.189 1.00 27.93 104 GLU X N 1
ATOM 714 C CA . GLU A 1 85 ? 6.701 -9.702 -27.608 1.00 30.01 104 GLU X CA 1
ATOM 715 C C . GLU A 1 85 ? 8.055 -9.044 -27.841 1.00 29.47 104 GLU X C 1
ATOM 716 O O . GLU A 1 85 ? 8.885 -9.526 -28.665 1.00 30.83 104 GLU X O 1
ATOM 722 N N . LYS A 1 86 ? 8.277 -7.920 -27.166 1.00 27.49 105 LYS X N 1
ATOM 723 C CA . LYS A 1 86 ? 9.569 -7.228 -27.319 1.00 27.96 105 LYS X CA 1
ATOM 724 C C . LYS A 1 86 ? 10.701 -8.070 -26.738 1.00 28.24 105 LYS X C 1
ATOM 725 O O . LYS A 1 86 ? 11.814 -8.099 -27.271 1.00 28.68 105 LYS X O 1
ATOM 731 N N . MET A 1 87 ? 10.427 -8.733 -25.620 1.00 27.49 106 MET X N 1
ATOM 732 C CA . MET A 1 87 ? 11.385 -9.656 -25.041 1.00 28.55 106 MET X CA 1
ATOM 733 C C . MET A 1 87 ? 11.752 -10.798 -25.982 1.00 29.61 106 MET X C 1
ATOM 734 O O . MET A 1 87 ? 12.929 -11.157 -26.090 1.00 30.18 106 MET X O 1
ATOM 739 N N A GLN A 1 88 ? 10.770 -11.338 -26.698 0.50 30.33 107 GLN X N 1
ATOM 740 N N B GLN A 1 88 ? 10.759 -11.376 -26.651 0.50 30.41 107 GLN X N 1
ATOM 741 C CA A GLN A 1 88 ? 11.032 -12.449 -27.618 0.50 32.08 107 GLN X CA 1
ATOM 742 C CA B GLN A 1 88 ? 11.041 -12.441 -27.610 0.50 32.13 107 GLN X CA 1
ATOM 743 C C A GLN A 1 88 ? 11.920 -12.005 -28.781 0.50 32.22 107 GLN X C 1
ATOM 744 C C B GLN A 1 88 ? 12.019 -11.929 -28.661 0.50 32.15 107 GLN X C 1
ATOM 745 O O A GLN A 1 88 ? 12.845 -12.722 -29.178 0.50 31.86 107 GLN X O 1
ATOM 746 O O B GLN A 1 88 ? 13.094 -12.514 -28.848 0.50 31.64 107 GLN X O 1
ATOM 757 N N . LYS A 1 89 ? 11.675 -10.794 -29.276 1.00 31.15 108 LYS X N 1
ATOM 758 C CA . LYS A 1 89 ? 12.455 -10.235 -30.374 1.00 31.77 108 LYS X CA 1
ATOM 759 C C . LYS A 1 89 ? 13.867 -9.935 -29.905 1.00 32.26 108 LYS X C 1
ATOM 760 O O . LYS A 1 89 ? 14.862 -10.278 -30.578 1.00 33.17 108 LYS X O 1
ATOM 766 N N . LEU A 1 90 ? 13.960 -9.295 -28.746 1.00 30.45 109 LEU X N 1
ATOM 767 C CA . LEU A 1 90 ? 15.250 -9.032 -28.143 1.00 30.02 109 LEU X CA 1
ATOM 768 C C . LEU A 1 90 ? 16.117 -10.295 -28.012 1.00 31.41 109 LEU X C 1
ATOM 769 O O . LEU A 1 90 ? 17.276 -10.317 -28.450 1.00 29.51 109 LEU X O 1
ATOM 774 N N . GLY A 1 91 ? 15.560 -11.347 -27.418 1.00 30.84 110 GLY X N 1
ATOM 775 C CA . GLY A 1 91 ? 16.299 -12.594 -27.219 1.00 33.61 110 GLY X CA 1
ATOM 776 C C . GLY A 1 91 ? 16.830 -13.153 -28.522 1.00 32.88 110 GLY X C 1
ATOM 777 O O . GLY A 1 91 ? 17.953 -13.703 -28.568 1.00 35.74 110 GLY X O 1
ATOM 778 N N . GLU A 1 92 ? 16.057 -12.976 -29.590 1.00 33.06 111 GLU X N 1
ATOM 779 C CA . GLU A 1 92 ? 16.432 -13.489 -30.902 1.00 33.50 111 GLU X CA 1
ATOM 780 C C . GLU A 1 92 ? 17.606 -12.668 -31.459 1.00 33.69 111 GLU X C 1
ATOM 781 O O . GLU A 1 92 ? 18.376 -13.151 -32.283 1.00 34.29 111 GLU X O 1
ATOM 787 N N . GLY A 1 93 ? 17.763 -11.439 -30.969 1.00 33.72 112 GLY X N 1
ATOM 788 C CA . GLY A 1 93 ? 18.743 -10.498 -31.537 1.00 32.57 112 GLY X CA 1
ATOM 789 C C . GLY A 1 93 ? 20.033 -10.408 -30.740 1.00 32.31 112 GLY X C 1
ATOM 790 O O . GLY A 1 93 ? 20.919 -9.600 -31.070 1.00 33.26 112 GLY X O 1
ATOM 791 N N . GLU A 1 94 ? 20.187 -11.301 -29.759 1.00 32.00 113 GLU X N 1
ATOM 792 C CA . GLU A 1 94 ? 21.290 -11.213 -28.808 1.00 31.42 113 GLU X CA 1
ATOM 793 C C . GLU A 1 94 ? 22.632 -11.246 -29.538 1.00 32.48 113 GLU X C 1
ATOM 794 O O . GLU A 1 94 ? 23.535 -10.463 -29.227 1.00 33.75 113 GLU X O 1
ATOM 800 N N . GLY A 1 95 ? 22.749 -12.161 -30.495 1.00 32.18 114 GLY X N 1
ATOM 801 C CA . GLY A 1 95 ? 23.982 -12.272 -31.306 1.00 32.82 114 GLY X CA 1
ATOM 802 C C . GLY A 1 95 ? 24.362 -11.056 -32.141 1.00 32.40 114 GLY X C 1
ATOM 803 O O . GLY A 1 95 ? 25.503 -10.961 -32.643 1.00 34.75 114 GLY X O 1
ATOM 804 N N . SER A 1 96 ? 23.422 -10.147 -32.348 1.00 33.20 115 SER X N 1
ATOM 805 C CA . SER A 1 96 ? 23.616 -9.046 -33.278 1.00 33.41 115 SER X CA 1
ATOM 806 C C . SER A 1 96 ? 23.960 -7.738 -32.600 1.00 32.94 115 SER X C 1
ATOM 807 O O . SER A 1 96 ? 24.046 -6.699 -33.263 1.00 35.70 115 SER X O 1
ATOM 810 N N . MET A 1 97 ? 23.928 -7.733 -31.273 1.00 32.04 116 MET X N 1
ATOM 811 C CA . MET A 1 97 ? 24.218 -6.500 -30.553 1.00 30.71 116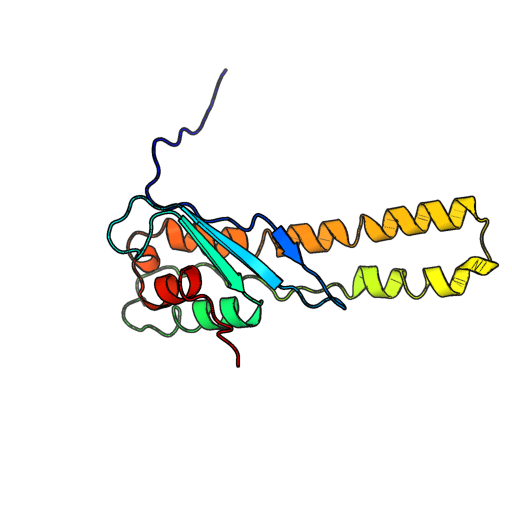 MET X CA 1
ATOM 812 C C . MET A 1 97 ? 25.320 -6.762 -29.541 1.00 29.70 116 MET X C 1
ATOM 813 O O . MET A 1 97 ? 25.647 -7.907 -29.240 1.00 29.63 116 MET X O 1
ATOM 818 N N . THR A 1 98 ? 25.954 -5.702 -29.064 1.00 29.68 117 THR X N 1
ATOM 819 C CA . THR A 1 98 ? 26.994 -5.873 -28.059 1.00 29.86 117 THR X CA 1
ATOM 820 C C . THR A 1 98 ? 26.379 -6.408 -26.766 1.00 30.26 117 THR X C 1
ATOM 821 O O . THR A 1 98 ? 25.158 -6.300 -26.555 1.00 28.98 117 THR X O 1
ATOM 825 N N . LYS A 1 99 ? 27.202 -7.027 -25.925 1.00 31.45 118 LYS X N 1
ATOM 826 C CA . LYS A 1 99 ? 26.734 -7.546 -24.642 1.00 33.06 118 LYS X CA 1
ATOM 827 C C . LYS A 1 99 ? 26.147 -6.415 -23.789 1.00 33.90 118 LYS X C 1
ATOM 828 O O . LYS A 1 99 ? 25.120 -6.589 -23.103 1.00 33.96 118 LYS X O 1
ATOM 834 N N . GLU A 1 100 ? 26.800 -5.257 -23.854 1.00 33.50 119 GLU X N 1
ATOM 835 C CA . GLU A 1 100 ? 26.382 -4.059 -23.146 1.00 33.84 119 GLU X CA 1
ATOM 836 C C . GLU A 1 100 ? 25.017 -3.584 -23.625 1.00 32.67 119 GLU X C 1
ATOM 837 O O . GLU A 1 100 ? 24.130 -3.314 -22.808 1.00 31.98 119 GLU X O 1
ATOM 843 N N . GLU A 1 101 ? 24.834 -3.521 -24.940 1.00 32.12 120 GLU X N 1
ATOM 844 C CA . GLU A 1 101 ? 23.577 -3.039 -25.502 1.00 29.84 120 GLU X CA 1
ATOM 845 C C . GLU A 1 101 ? 22.437 -3.993 -25.138 1.00 29.15 120 GLU X C 1
ATOM 846 O O . GLU A 1 101 ? 21.316 -3.572 -24.786 1.00 27.45 120 GLU X O 1
ATOM 852 N N . PHE A 1 102 ? 22.713 -5.282 -25.270 1.00 27.96 121 PHE X N 1
ATOM 853 C CA . PHE A 1 102 ? 21.714 -6.283 -24.946 1.00 27.46 121 PHE X CA 1
ATOM 854 C C . PHE A 1 102 ? 21.300 -6.120 -23.477 1.00 27.19 121 PHE X C 1
ATOM 855 O O . PHE A 1 102 ? 20.090 -6.140 -23.136 1.00 27.99 121 PHE X O 1
ATOM 863 N N . ALA A 1 103 ? 22.284 -6.045 -22.585 1.00 27.38 122 ALA X N 1
ATOM 864 C CA . ALA A 1 103 ? 21.967 -6.016 -21.143 1.00 28.55 122 ALA X CA 1
ATOM 865 C C . ALA A 1 103 ? 21.164 -4.766 -20.806 1.00 29.15 122 ALA X C 1
ATOM 866 O O . ALA A 1 103 ? 20.235 -4.820 -19.984 1.00 30.87 122 ALA X O 1
ATOM 868 N N . LYS A 1 104 ? 21.463 -3.663 -21.484 1.00 29.98 123 LYS X N 1
ATOM 869 C CA . LYS A 1 104 ? 20.726 -2.413 -21.283 1.00 29.94 123 LYS X CA 1
ATOM 870 C C . LYS A 1 104 ? 19.252 -2.526 -21.742 1.00 30.12 123 LYS X C 1
ATOM 871 O O . LYS A 1 104 ? 18.297 -2.147 -21.006 1.00 30.67 123 LYS X O 1
ATOM 877 N N . MET A 1 105 ? 19.055 -3.108 -22.919 1.00 28.64 124 MET X N 1
ATOM 878 C CA . MET A 1 105 ? 17.703 -3.280 -23.465 1.00 28.36 124 MET X CA 1
ATOM 879 C C . MET A 1 105 ? 16.911 -4.287 -22.650 1.00 27.80 124 MET X C 1
ATOM 880 O O . MET A 1 105 ? 15.722 -4.080 -22.402 1.00 27.88 124 MET X O 1
ATOM 885 N N . LYS A 1 106 ? 17.588 -5.318 -22.169 1.00 25.73 125 LYS X N 1
ATOM 886 C CA . LYS A 1 106 ? 16.949 -6.305 -21.304 1.00 28.27 125 LYS X CA 1
ATOM 887 C C . LYS A 1 106 ? 16.388 -5.653 -20.044 1.00 29.52 125 LYS X C 1
ATOM 888 O O . LYS A 1 106 ? 15.243 -5.909 -19.645 1.00 29.73 125 LYS X O 1
ATOM 894 N N . GLN A 1 107 ? 17.203 -4.849 -19.377 1.00 29.48 126 GLN X N 1
ATOM 895 C CA . GLN A 1 107 ? 16.770 -4.207 -18.137 1.00 29.64 126 GLN X CA 1
ATOM 896 C C . GLN A 1 107 ? 15.638 -3.203 -18.399 1.00 29.52 126 GLN X C 1
ATOM 897 O O . GLN A 1 107 ? 14.666 -3.101 -17.622 1.00 29.65 126 GLN X O 1
ATOM 903 N N . GLU A 1 108 ? 15.692 -2.555 -19.555 1.00 28.06 127 GLU X N 1
ATOM 904 C CA . GLU A 1 108 ? 14.651 -1.620 -19.961 1.00 28.38 127 GLU X CA 1
ATOM 905 C C . GLU A 1 108 ? 13.296 -2.322 -20.164 1.00 27.96 127 GLU X C 1
ATOM 906 O O . GLU A 1 108 ? 12.272 -1.825 -19.709 1.00 28.25 127 GLU X O 1
ATOM 912 N N . LEU A 1 109 ? 13.297 -3.456 -20.864 1.00 24.59 128 LEU X N 1
ATOM 913 C CA . LEU A 1 109 ? 12.071 -4.256 -21.096 1.00 25.42 128 LEU X CA 1
ATOM 914 C C . LEU A 1 109 ? 11.537 -4.822 -19.797 1.00 25.97 128 LEU X C 1
ATOM 915 O O . LEU A 1 109 ? 10.296 -4.913 -19.593 1.00 25.34 128 LEU X O 1
ATOM 920 N N . GLU A 1 110 ? 12.444 -5.176 -18.894 1.00 24.84 129 GLU X N 1
ATOM 921 C CA . GLU A 1 110 ? 11.984 -5.676 -17.591 1.00 26.41 129 GLU X CA 1
ATOM 922 C C . GLU A 1 110 ? 11.283 -4.564 -16.824 1.00 26.37 129 GLU X C 1
ATOM 923 O O . GLU A 1 110 ? 10.248 -4.802 -16.217 1.00 26.98 129 GLU X O 1
ATOM 929 N N . ALA A 1 111 ? 11.780 -3.338 -16.951 1.00 26.56 130 ALA X N 1
ATOM 930 C CA . ALA A 1 111 ? 11.127 -2.157 -16.360 1.00 24.31 130 ALA X CA 1
ATOM 931 C C . ALA A 1 111 ? 9.734 -1.886 -16.971 1.00 25.65 130 ALA X C 1
ATOM 932 O O . ALA A 1 111 ? 8.774 -1.548 -16.232 1.00 27.00 130 ALA X O 1
ATOM 934 N N A GLU A 1 112 ? 9.633 -1.999 -18.297 0.50 25.11 131 GLU X N 1
ATOM 935 N N B GLU A 1 112 ? 9.603 -2.088 -18.280 0.50 24.85 131 GLU X N 1
ATOM 936 C CA A GLU A 1 112 ? 8.347 -1.925 -18.987 0.50 24.20 131 GLU X CA 1
ATOM 937 C CA B GLU A 1 112 ? 8.328 -1.899 -18.965 0.50 23.78 131 GLU X CA 1
ATOM 938 C C A GLU A 1 112 ? 7.378 -2.929 -18.354 0.50 23.31 131 GLU X C 1
ATOM 939 C C B GLU A 1 112 ? 7.311 -2.991 -18.584 0.50 23.39 131 GLU X C 1
ATOM 940 O O A GLU A 1 112 ? 6.285 -2.557 -17.907 0.50 22.41 131 GLU X O 1
ATOM 941 O O B GLU A 1 112 ? 6.096 -2.735 -18.527 0.50 23.77 131 GLU X O 1
ATOM 952 N N . TYR A 1 113 ? 7.818 -4.184 -18.275 1.00 22.50 132 TYR X N 1
ATOM 953 C CA . TYR A 1 113 ? 6.965 -5.287 -17.807 1.00 20.58 132 TYR X CA 1
ATOM 954 C C . TYR A 1 113 ? 6.478 -4.937 -16.426 1.00 21.86 132 TYR X C 1
ATOM 955 O O . TYR A 1 113 ? 5.285 -5.124 -16.127 1.00 22.37 132 TYR X O 1
ATOM 964 N N . LEU A 1 114 ? 7.403 -4.529 -15.559 1.00 22.05 133 LEU X N 1
ATOM 965 C CA . LEU A 1 114 ? 7.058 -4.166 -14.182 1.00 22.38 133 LEU X CA 1
ATOM 966 C C . LEU A 1 114 ? 6.051 -3.030 -14.116 1.00 21.99 133 LEU X C 1
ATOM 967 O O . LEU A 1 114 ? 5.206 -3.010 -13.212 1.00 22.65 133 LEU X O 1
ATOM 972 N N . ALA A 1 115 ? 6.160 -2.073 -15.033 1.00 22.79 134 ALA X N 1
ATOM 973 C CA . ALA A 1 115 ? 5.198 -0.964 -15.081 1.00 20.44 134 ALA X CA 1
ATOM 974 C C . ALA A 1 115 ? 3.790 -1.457 -15.456 1.00 22.01 134 ALA X C 1
ATOM 975 O O . ALA A 1 115 ? 2.794 -0.985 -14.879 1.00 24.08 134 ALA X O 1
ATOM 977 N N . VAL A 1 116 ? 3.704 -2.367 -16.426 1.00 22.23 135 VAL X N 1
ATOM 978 C CA . VAL A 1 116 ? 2.417 -2.992 -16.756 1.00 21.03 135 VAL X CA 1
ATOM 979 C C . VAL A 1 116 ? 1.871 -3.702 -15.506 1.00 19.64 135 VAL X C 1
ATOM 980 O O . VAL A 1 116 ? 0.663 -3.613 -15.187 1.00 22.54 135 VAL X O 1
ATOM 984 N N . PHE A 1 117 ? 2.751 -4.391 -14.791 1.00 18.26 136 PHE X N 1
ATOM 985 C CA . PHE A 1 117 ? 2.351 -5.232 -13.647 1.00 17.66 136 PHE X CA 1
ATOM 986 C C . PHE A 1 117 ? 1.789 -4.349 -12.526 1.00 19.29 136 PHE X C 1
ATOM 987 O O . PHE A 1 117 ? 0.656 -4.554 -12.040 1.00 20.24 136 PHE X O 1
ATOM 995 N N . LYS A 1 118 ? 2.522 -3.292 -12.220 1.00 21.26 137 LYS X N 1
ATOM 996 C CA . LYS A 1 118 ? 2.096 -2.316 -11.220 1.00 20.29 137 LYS X CA 1
ATOM 997 C C . LYS A 1 118 ? 0.746 -1.669 -11.577 1.00 21.29 137 LYS X C 1
ATOM 998 O O . LYS A 1 118 ? -0.146 -1.520 -10.698 1.00 20.32 137 LYS X O 1
ATOM 1004 N N . LYS A 1 119 ? 0.558 -1.351 -12.856 1.00 20.04 138 LYS X N 1
ATOM 1005 C CA . LYS A 1 119 ? -0.670 -0.691 -13.296 1.00 21.83 138 LYS X CA 1
ATOM 1006 C C . LYS A 1 119 ? -1.856 -1.638 -13.076 1.00 20.57 138 LYS X C 1
ATOM 1007 O O . LYS A 1 119 ? -2.919 -1.212 -12.575 1.00 22.17 138 LYS X O 1
ATOM 1013 N N . THR A 1 120 ? -1.695 -2.904 -13.443 1.00 19.93 139 THR X N 1
ATOM 1014 C CA . THR A 1 120 ? -2.798 -3.848 -13.234 1.00 18.74 139 THR X CA 1
ATOM 1015 C C . THR A 1 120 ? -3.079 -4.105 -11.752 1.00 18.73 139 THR X C 1
ATOM 1016 O O . THR A 1 120 ? -4.260 -4.191 -11.345 1.00 19.61 139 THR X O 1
ATOM 1020 N N . VAL A 1 121 ? -2.023 -4.098 -10.932 1.00 17.25 140 VAL X N 1
ATOM 1021 C CA . VAL A 1 121 ? -2.215 -4.261 -9.484 1.00 17.74 140 VAL X CA 1
ATOM 1022 C C . VAL A 1 121 ? -3.047 -3.063 -8.994 1.00 16.37 140 VAL X C 1
ATOM 1023 O O . VAL A 1 121 ? -3.971 -3.241 -8.168 1.00 18.69 140 VAL X O 1
ATOM 1027 N N A SER A 1 122 ? -2.788 -1.888 -9.589 0.50 15.61 141 SER X N 1
ATOM 1028 N N B SER A 1 122 ? -2.566 -1.851 -9.245 0.50 17.75 141 SER X N 1
ATOM 1029 C CA A SER A 1 122 ? -3.540 -0.665 -9.292 0.50 13.88 141 SER X CA 1
ATOM 1030 C CA B SER A 1 122 ? -3.209 -0.678 -8.670 0.50 18.32 141 SER X CA 1
ATOM 1031 C C A SER A 1 122 ? -4.994 -0.794 -9.716 0.50 14.73 141 SER X C 1
ATOM 1032 C C B SER A 1 122 ? -4.698 -0.670 -9.035 0.50 18.17 141 SER X C 1
ATOM 1033 O O A SER A 1 122 ? -5.916 -0.413 -8.974 0.50 14.40 141 SER X O 1
ATOM 1034 O O B SER A 1 122 ? -5.563 -0.361 -8.199 0.50 16.50 141 SER X O 1
ATOM 1039 N N A SER A 1 123 ? -5.214 -1.299 -10.920 0.50 15.17 142 SER X N 1
ATOM 1040 N N B SER A 1 123 ? -5.002 -1.057 -10.270 0.50 17.19 142 SER X N 1
ATOM 1041 C CA A SER A 1 123 ? -6.584 -1.440 -11.383 0.50 16.22 142 SER X CA 1
ATOM 1042 C CA B SER A 1 123 ? -6.401 -1.082 -10.736 0.50 16.82 142 SER X CA 1
ATOM 1043 C C A SER A 1 123 ? -7.408 -2.302 -10.434 0.50 15.68 142 SER X C 1
ATOM 1044 C C B SER A 1 123 ? -7.230 -2.075 -9.937 0.50 16.49 142 SER X C 1
ATOM 1045 O O A SER A 1 123 ? -8.598 -2.054 -10.226 0.50 15.73 142 SER X O 1
ATOM 1046 O O B SER A 1 123 ? -8.336 -1.760 -9.508 0.50 15.46 142 SER X O 1
ATOM 1051 N N . HIS A 1 124 ? -6.754 -3.319 -9.874 1.00 15.54 143 HIS X N 1
ATOM 1052 C CA . HIS A 1 124 ? -7.425 -4.350 -9.064 1.00 15.29 143 HIS X CA 1
ATOM 1053 C C . HIS A 1 124 ? -7.609 -3.851 -7.630 1.00 16.15 143 HIS X C 1
ATOM 1054 O O . HIS A 1 124 ? -8.653 -4.086 -6.989 1.00 15.62 143 HIS X O 1
ATOM 1061 N N . GLU A 1 125 ? -6.589 -3.174 -7.110 1.00 16.21 144 GLU X N 1
ATOM 1062 C CA . GLU A 1 125 ? -6.643 -2.688 -5.722 1.00 15.24 144 GLU X CA 1
ATOM 1063 C C . GLU A 1 125 ? -7.688 -1.572 -5.577 1.00 16.43 144 GLU X C 1
ATOM 1064 O O . GLU A 1 125 ? -8.451 -1.569 -4.617 1.00 17.60 144 GLU X O 1
ATOM 1070 N N . VAL A 1 126 ? -7.650 -0.598 -6.483 1.00 18.65 145 VAL X N 1
ATOM 1071 C CA . VAL A 1 126 ? -8.582 0.558 -6.443 1.00 17.06 145 VAL X CA 1
ATOM 1072 C C . VAL A 1 126 ? -10.025 0.068 -6.437 1.00 17.11 145 VAL X C 1
ATOM 1073 O O . VAL A 1 126 ? -10.858 0.622 -5.700 1.00 16.41 145 VAL X O 1
ATOM 1077 N N . PHE A 1 127 ? -10.319 -0.937 -7.262 1.00 17.16 146 PHE X N 1
ATOM 1078 C CA . PHE A 1 127 ? -11.657 -1.529 -7.307 1.00 16.05 146 PHE X CA 1
ATOM 1079 C C . PHE A 1 127 ? -12.136 -1.986 -5.904 1.00 13.58 146 PHE X C 1
ATOM 1080 O O . PHE A 1 127 ? -13.239 -1.629 -5.453 1.00 15.69 146 PHE X O 1
ATOM 1088 N N . LEU A 1 128 ? -11.257 -2.703 -5.201 1.00 14.62 147 LEU X N 1
ATOM 1089 C CA . LEU A 1 128 ? -11.595 -3.233 -3.884 1.00 15.26 147 LEU X CA 1
ATOM 1090 C C . LEU A 1 128 ? -11.722 -2.056 -2.893 1.00 15.97 147 LEU X C 1
ATOM 1091 O O . LEU A 1 128 ? -12.556 -2.082 -1.983 1.00 16.05 147 LEU X O 1
ATOM 1096 N N . GLN A 1 129 ? -10.838 -1.064 -3.005 1.00 15.55 148 GLN X N 1
ATOM 1097 C CA . GLN A 1 129 ? -10.906 0.047 -2.061 1.00 16.15 148 GLN X CA 1
ATOM 1098 C C . GLN A 1 129 ? -12.168 0.874 -2.272 1.00 15.64 148 GLN X C 1
ATOM 1099 O O . GLN A 1 129 ? -12.759 1.374 -1.304 1.00 17.80 148 GLN X O 1
ATOM 1105 N N . ARG A 1 130 ? -12.566 1.051 -3.531 1.00 15.49 149 ARG X N 1
ATOM 1106 C CA . ARG A 1 130 ? -13.847 1.725 -3.825 1.00 16.06 149 ARG X CA 1
ATOM 1107 C C . ARG A 1 130 ? -15.030 0.966 -3.210 1.00 16.89 149 ARG X C 1
ATOM 1108 O O . ARG A 1 130 ? -15.915 1.585 -2.630 1.00 20.08 149 ARG X O 1
ATOM 1116 N N . LEU A 1 131 ? -15.020 -0.363 -3.298 1.00 15.86 150 LEU X N 1
ATOM 1117 C CA . LEU A 1 131 ? -16.086 -1.157 -2.664 1.00 14.46 150 LEU X CA 1
ATOM 1118 C C . LEU A 1 131 ? -16.044 -0.940 -1.150 1.00 15.55 150 LEU X C 1
ATOM 1119 O O . LEU A 1 131 ? -17.096 -0.799 -0.494 1.00 16.96 150 LEU X O 1
ATOM 1124 N N . SER A 1 132 ? -14.835 -0.935 -0.576 1.00 13.83 151 SER X N 1
ATOM 1125 C CA . SER A 1 132 ? -14.713 -0.886 0.895 1.00 17.11 151 SER X CA 1
ATOM 1126 C C . SER A 1 132 ? -15.273 0.404 1.492 1.00 16.81 151 SER X C 1
ATOM 1127 O O . SER A 1 132 ? -15.677 0.423 2.655 1.00 19.86 151 SER X O 1
ATOM 1130 N N . SER A 1 133 ? -15.234 1.483 0.711 1.00 16.12 152 SER X N 1
ATOM 1131 C CA . SER A 1 133 ? -15.656 2.783 1.195 1.00 18.73 152 SER X CA 1
ATOM 1132 C C . SER A 1 133 ? -17.138 3.050 0.945 1.00 16.65 152 SER X C 1
ATOM 1133 O O . SER A 1 133 ? -17.676 4.020 1.488 1.00 21.24 152 SER X O 1
ATOM 1136 N N . HIS A 1 134 ? -17.819 2.140 0.243 1.00 17.13 153 HIS X N 1
ATOM 1137 C CA . HIS A 1 134 ? -19.261 2.322 -0.024 1.00 17.75 153 HIS X CA 1
ATOM 1138 C C . HIS A 1 134 ? -20.054 1.789 1.176 1.00 18.10 153 HIS X C 1
ATOM 1139 O O . HIS A 1 134 ? -19.865 0.651 1.573 1.00 20.03 153 HIS X O 1
ATOM 1146 N N . PRO A 1 135 ? -21.006 2.590 1.717 1.00 18.73 154 PRO X N 1
ATOM 1147 C CA . PRO A 1 135 ? -21.668 2.183 2.950 1.00 18.62 154 PRO X CA 1
ATOM 1148 C C . PRO A 1 135 ? -22.595 0.979 2.773 1.00 18.16 154 PRO X C 1
ATOM 1149 O O . PRO A 1 135 ? -22.912 0.321 3.759 1.00 23.57 154 PRO X O 1
ATOM 1153 N N . VAL A 1 136 ? -22.986 0.676 1.539 1.00 17.98 155 VAL X N 1
ATOM 1154 C CA . VAL A 1 136 ? -23.840 -0.501 1.278 1.00 16.89 155 VAL X CA 1
ATOM 1155 C C . VAL A 1 136 ? -22.975 -1.633 0.705 1.00 15.50 155 VAL X C 1
ATOM 1156 O O . VAL A 1 136 ? -22.986 -2.737 1.227 1.00 17.51 155 VAL X O 1
ATOM 1160 N N . LEU A 1 137 ? -22.213 -1.351 -0.354 1.00 16.27 156 LEU X N 1
ATOM 1161 C CA . LEU A 1 137 ? -21.484 -2.420 -1.007 1.00 15.66 156 LEU X CA 1
ATOM 1162 C C . LEU A 1 137 ? -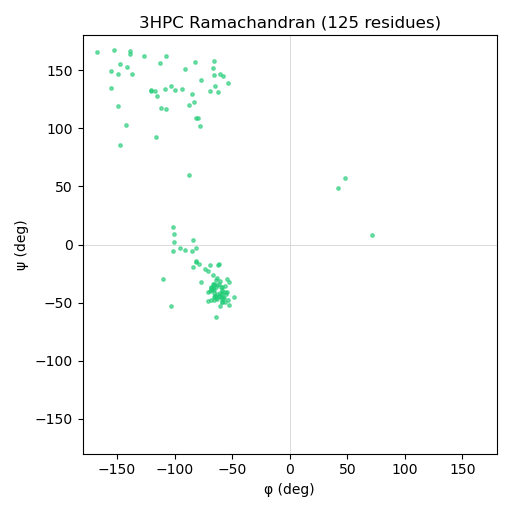20.420 -3.046 -0.102 1.00 14.98 156 LEU X C 1
ATOM 1163 O O . LEU A 1 137 ? -20.112 -4.248 -0.249 1.00 16.57 156 LEU X O 1
ATOM 1168 N N . SER A 1 138 ? -19.837 -2.257 0.811 1.00 15.94 157 SER X N 1
ATOM 1169 C CA . SER A 1 138 ? -18.861 -2.809 1.742 1.00 15.67 157 SER X CA 1
ATOM 1170 C C . SER A 1 138 ? -19.425 -3.885 2.664 1.00 16.32 157 SER X C 1
ATOM 1171 O O . SER A 1 138 ? -18.653 -4.662 3.201 1.00 18.83 157 SER X O 1
ATOM 1174 N N . LYS A 1 139 ? -20.755 -3.941 2.786 1.00 16.33 158 LYS X N 1
ATOM 1175 C CA . LYS A 1 139 ? -21.394 -4.885 3.676 1.00 18.34 158 LYS X CA 1
ATOM 1176 C C . LYS A 1 139 ? -21.812 -6.140 2.935 1.00 17.41 158 LYS X C 1
ATOM 1177 O O . LYS A 1 139 ? -22.383 -7.067 3.540 1.00 19.70 158 LYS X O 1
ATOM 1183 N N . ASP A 1 140 ? -21.600 -6.163 1.622 1.00 15.94 159 ASP X N 1
ATOM 1184 C CA . ASP A 1 140 ? -22.181 -7.219 0.784 1.00 15.24 159 ASP X CA 1
ATOM 1185 C C . ASP A 1 140 ? -21.530 -8.580 1.067 1.00 15.62 159 ASP X C 1
ATOM 1186 O O . ASP A 1 140 ? -20.311 -8.682 1.223 1.00 15.66 159 ASP X O 1
ATOM 1191 N N . ARG A 1 141 ? -22.378 -9.594 1.245 1.00 16.91 160 ARG X N 1
ATOM 1192 C CA . ARG A 1 141 ? -21.886 -10.941 1.628 1.00 17.09 160 ARG X CA 1
ATOM 1193 C C . ARG A 1 141 ? -20.920 -11.510 0.588 1.00 15.70 160 ARG X C 1
ATOM 1194 O O . ARG A 1 141 ? -19.943 -12.197 0.949 1.00 17.76 160 ARG X O 1
ATOM 1202 N N . ASN A 1 142 ? -21.170 -11.254 -0.705 1.00 16.15 161 ASN X N 1
ATOM 1203 C CA . ASN A 1 142 ? -20.238 -11.771 -1.722 1.00 16.35 161 ASN X CA 1
ATOM 1204 C C . ASN A 1 142 ? -18.862 -11.063 -1.640 1.00 15.30 161 ASN X C 1
ATOM 1205 O O . ASN A 1 142 ? -17.799 -11.688 -1.839 1.00 16.47 161 ASN X O 1
ATOM 1210 N N . PHE A 1 143 ? -18.888 -9.762 -1.347 1.00 14.50 162 PHE X N 1
ATOM 1211 C CA . PHE A 1 143 ? -17.656 -9.013 -1.135 1.00 15.50 162 PHE X CA 1
ATOM 1212 C C . PHE A 1 143 ? -16.918 -9.621 0.066 1.00 14.49 162 PHE X C 1
ATOM 1213 O O . PHE A 1 143 ? -15.706 -9.851 0.013 1.00 14.00 162 PHE X O 1
ATOM 1221 N N . HIS A 1 144 ? -17.646 -9.916 1.149 1.00 14.56 163 HIS X N 1
ATOM 1222 C CA . HIS A 1 144 ? -17.003 -10.546 2.292 1.00 15.85 163 HIS X CA 1
ATOM 1223 C C . HIS A 1 144 ? -16.344 -11.868 1.951 1.00 15.35 163 HIS X C 1
ATOM 1224 O O . HIS A 1 144 ? -15.220 -12.113 2.392 1.00 16.57 163 HIS X O 1
ATOM 1231 N N . VAL A 1 145 ? -17.063 -12.737 1.227 1.00 14.94 164 VAL X N 1
ATOM 1232 C CA . VAL A 1 145 ? -16.514 -14.061 0.844 1.00 15.03 164 VAL X CA 1
ATOM 1233 C C . VAL A 1 145 ? -15.249 -13.811 0.004 1.00 14.47 164 VAL X C 1
ATOM 1234 O O . VAL A 1 145 ? -14.194 -14.487 0.171 1.00 15.71 164 VAL X O 1
ATOM 1238 N N . PHE A 1 146 ? -15.339 -12.868 -0.936 1.00 14.55 165 PHE X N 1
ATOM 1239 C CA . PHE A 1 146 ? -14.162 -12.541 -1.786 1.00 14.41 165 PHE X CA 1
ATOM 1240 C C . PHE A 1 146 ? -12.914 -12.175 -0.951 1.00 13.72 165 PHE X C 1
ATOM 1241 O O . PHE A 1 146 ? -11.787 -12.609 -1.247 1.00 14.39 165 PHE X O 1
ATOM 1249 N N . LEU A 1 147 ? -13.125 -11.414 0.122 1.00 13.14 166 LEU X N 1
ATOM 1250 C CA . LEU A 1 147 ? -12.005 -10.995 0.979 1.00 13.28 166 LEU X CA 1
ATOM 1251 C C . LEU A 1 147 ? -11.505 -12.108 1.921 1.00 14.66 166 LEU X C 1
ATOM 1252 O O . LEU A 1 147 ? -10.333 -12.133 2.274 1.00 17.19 166 LEU X O 1
ATOM 1257 N N . GLU A 1 148 ? -12.394 -13.003 2.379 1.00 14.04 167 GLU X N 1
ATOM 1258 C CA . GLU A 1 148 ? -12.099 -13.820 3.577 1.00 16.39 167 GLU X CA 1
ATOM 1259 C C . GLU A 1 148 ? -11.876 -15.282 3.255 1.00 15.54 167 GLU X C 1
ATOM 1260 O O . GLU A 1 148 ? -11.205 -15.962 4.030 1.00 20.63 167 GLU X O 1
ATOM 1266 N N . TYR A 1 149 ? -12.509 -15.790 2.207 1.00 16.29 168 TYR X N 1
ATOM 1267 C CA . TYR A 1 149 ? -12.554 -17.242 2.002 1.00 17.36 168 TYR X CA 1
ATOM 1268 C C . TYR A 1 149 ? -11.239 -17.705 1.346 1.00 17.57 168 TYR X C 1
ATOM 1269 O O . TYR A 1 149 ? -11.012 -17.480 0.139 1.00 18.59 168 TYR X O 1
ATOM 1278 N N . ASP A 1 150 ? -10.404 -18.410 2.105 1.00 19.22 169 ASP X N 1
ATOM 1279 C CA . ASP A 1 150 ? -9.064 -18.731 1.597 1.00 22.23 169 ASP X CA 1
ATOM 1280 C C . ASP A 1 150 ? -8.966 -20.014 0.773 1.00 19.66 169 ASP X C 1
ATOM 1281 O O . ASP A 1 150 ? -8.160 -20.917 1.082 1.00 25.98 169 ASP X O 1
ATOM 1286 N N . GLN A 1 151 ? -9.721 -20.055 -0.314 1.00 21.89 170 GLN X N 1
ATOM 1287 C CA . GLN A 1 151 ? -9.722 -21.172 -1.253 1.00 23.25 170 GLN X CA 1
ATOM 1288 C C . GLN A 1 151 ? -9.777 -20.548 -2.620 1.00 25.29 170 GLN X C 1
ATOM 1289 O O . GLN A 1 151 ? -10.176 -19.389 -2.745 1.00 25.56 170 GLN X O 1
ATOM 1295 N N . ASP A 1 152 ? -9.515 -21.348 -3.650 1.00 27.13 171 ASP X N 1
ATOM 1296 C CA . ASP A 1 152 ? -9.598 -20.886 -5.039 1.00 29.83 171 ASP X CA 1
ATOM 1297 C C . ASP A 1 152 ? -11.050 -20.824 -5.528 1.00 29.56 171 ASP X C 1
ATOM 1298 O O . ASP A 1 152 ? -11.663 -21.863 -5.784 1.00 32.80 171 ASP X O 1
ATOM 1303 N N . LEU A 1 153 ? -11.635 -19.625 -5.580 1.00 30.09 172 LEU X N 1
ATOM 1304 C CA . LEU A 1 153 ? -13.010 -19.465 -6.045 1.00 32.31 172 LEU X CA 1
ATOM 1305 C C . LEU A 1 153 ? -13.290 -20.071 -7.447 1.00 36.68 172 LEU X C 1
ATOM 1306 O O . LEU A 1 153 ? -14.431 -20.424 -7.740 1.00 38.08 172 LEU X O 1
ATOM 1311 N N . SER A 1 154 ? -12.298 -20.114 -8.341 1.00 39.90 173 SER X N 1
ATOM 1312 C CA . SER A 1 154 ? -12.610 -20.495 -9.727 1.00 43.09 173 SER X CA 1
ATOM 1313 C C . SER A 1 154 ? -12.956 -21.983 -9.831 1.00 44.72 173 SER X C 1
ATOM 1314 O O . SER A 1 154 ? -14.063 -22.340 -10.256 1.00 47.71 173 SER X O 1
ATOM 1317 N N . VAL A 1 155 ? -12.126 -22.827 -9.231 1.00 43.55 174 VAL X N 1
ATOM 1318 C CA . VAL A 1 155 ? -12.229 -24.267 -9.475 1.00 44.06 174 VAL X CA 1
ATOM 1319 C C . VAL A 1 155 ? -13.310 -24.982 -8.644 1.00 43.80 174 VAL X C 1
ATOM 1320 O O . VAL A 1 155 ? -13.728 -24.501 -7.584 1.00 43.32 174 VAL X O 1
#

Sequence (155 aa):
SVSVDLNNVDPSLQIIDIPDALSSERDKVKFTVHTKTTLPTFQSPEFSVTRQHEDFVWLHDTTLTETTDDYAGLIIIPPAPTKPDFDGPREKMQQKLGEGEGSMTKEEFAKMKQELEAEEYLAVFKKTVSSSSHEVFLQRLSSHPVLSKDRNFHVFLEYDQDLSV

B-factor: mean 26.31, std 9.61, range [12.17, 57.77]

Nearest PDB structures (foldseek):
  3hpb-assembly1_A  TM=9.793E-01  e=1.665E-26  Rattus norvegicus
  6n5z-assembly1_A  TM=9.861E-01  e=3.251E-24  Homo sapiens
  6n5z-assembly1_B  TM=9.621E-01  e=6.383E-24  Homo sapiens
  5tp1-assembly2_B  TM=9.292E-01  e=3.058E-24  Mus musculus
  6n5y-assembly1_A  TM=9.796E-01  e=2.176E-23  Homo sapiens

Secondary structure (DSSP, 8-state):
--------S-SEEEEEEEEEEETTEEEEEEEEEE--TTSSSSEEEEEE-HHHHHHHHHHHHH-GGGTTS-PPPPPPPP--HHHHHHHHHHHHTGGGS-HHHHHHHHHHHHHHHHHHHHHHHHHHHHHHHHHHHSTTGGG-HHHHHHHH--S-S--

Foldseek 3Di:
DDDDDDDDQDAKDWAFPDWDADVRWIKTKIWMAGPDPVAPDRIDIAIAGLVLLVVLQVVQVPPPVCPVDDQDDRQDHQDQPVLVVVVVVLVVCCVPDDVVVSVVVVVVSVVVSVVSVVVSRVRNGVNLVVQCPDPPSVSDPSNSCSGHVHDYPPD

Radius of gyration: 19.63 Å; Cα contacts (8 Å, |Δi|>4): 188; chains: 1; bounding box: 58×50×47 Å

Solvent-accessible surface area: 10422 Å² total; per-residue (Å²): 165,135,111,93,133,140,126,122,131,58,51,22,79,5,49,12,78,84,33,88,29,93,223,37,149,8,86,0,27,0,32,0,94,8,107,68,128,87,13,163,47,99,102,34,51,4,67,1,46,17,91,5,0,53,96,0,34,62,28,0,69,133,42,119,129,31,94,79,52,149,32,12,90,36,7,103,139,21,91,6,109,39,6,103,97,100,42,118,130,15,42,135,23,83,86,106,51,92,172,147,63,29,56,115,68,102,130,95,18,80,60,54,22,109,60,41,29,159,160,12,30,53,38,0,42,53,2,0,71,123,0,19,92,39,100,64,0,17,160,12,185,43,0,22,53,0,0,46,114,98,107,69,47,68,154